Protein AF-0000000079622843 (afdb_homodimer)

Nearest PDB structures (foldseek):
  6vlp-assembly1_A  TM=6.497E-01  e=5.734E-08  Humulus lupulus
  4tx4-assembly1_B  TM=5.595E-01  e=4.555E-08  Vigna unguiculata
  4lzi-assembly1_A  TM=4.834E-01  e=3.223E-06  Solanum tuberosum
  8joh-assembly1_A  TM=5.031E-01  e=2.280E-03  Echinococcus multilocularis
  8joh-assembly5_C  TM=4.937E-01  e=2.280E-03  Echinococcus multilocularis

Solvent-accessible surface area (backbone atoms only — not comparable to full-atom values): 9867 Å² total; per-residue (Å²): 127,84,56,82,59,46,78,41,80,48,79,92,45,75,65,55,52,49,53,53,48,47,42,46,53,51,47,20,68,76,66,73,47,75,62,37,81,72,47,79,77,46,37,32,36,26,47,41,67,36,35,39,34,42,35,33,28,35,28,33,54,89,84,42,80,44,51,32,39,33,34,37,40,34,23,80,92,71,77,42,75,44,71,75,45,76,41,80,106,126,83,58,83,58,46,79,41,80,48,79,91,44,74,66,57,52,51,51,54,48,48,43,46,52,52,47,18,68,76,65,72,48,76,62,37,80,72,48,81,75,46,37,32,36,25,49,42,67,37,34,40,34,40,35,34,29,36,29,32,54,89,84,42,81,44,53,31,38,33,35,35,41,32,24,80,92,70,77,41,73,44,72,74,45,75,42,79,108

pLDDT: mean 93.42, std 12.42, range [25.86, 98.75]

InterPro domains:
  IPR000010 Cystatin domain [PF16845] (14-87)
  IPR000010 Cystatin domain [SM00043] (2-89)
  IPR000010 Cystatin domain [cd00042] (14-87)
  IPR018073 Proteinase inhibitor I25, cystatin, conserved site [PS00287] (45-58)
  IPR027214 Cystatin [PTHR11413] (2-89)
  IPR046350 Cystatin superfamily [SSF54403] (5-87)

Radius of gyration: 20.32 Å; Cα contacts (8 Å, |Δi|>4): 392; chains: 2; bounding box: 34×54×37 Å

Organism: NCBI:txid192012

Secondary structure (DSSP, 8-state):
---TTSEEE----HHHHHHHHHHHHHHHHHHT---EEEEEEEEEEEEEEEEEEEEEEEEEETTEEEEEEEEEEEEGGGTEEEEEEEEE-/---TTSEEE----HHHHHHHHHHHHHHHHHHT---EEEEEEEEEEEEEEEEEEEEEEEEEETTEEEEEEEEEEEEGGGTEEEEEEEEE-

Sequence (178 aa):
MAEVGGITSVDYTPEIESFAKFAVEEHNKKENAKLEYVKVIETKQQVVQGVMYYITLEANDGGDKKTYEAKVWVKPWENFKELQELKLVMAEVGGITSVDYTPEIESFAKFAVEEHNKKENAKLEYVKVIETKQQVVQGVMYYITLEANDGGDKKTYEAKVWVKPWENFKELQELKLV

Foldseek 3Di:
DQPAFDKDWDDDDPVVVVVVQVVVVVCCVVVVDDDDDDDDDTDIDHHDDWDWDWDWDWDDDPNDIFIKIWIKTDDPVVRDIDTPDIGGD/DQPAFDKDWDDDDPVVVVVVQVVVVVCCVVVVDDDDDDDDDTDIDHHDDWDWDWDWDWDDDPNDIFIKIWIKTDDPVVRDIDTPDIGGD

Stru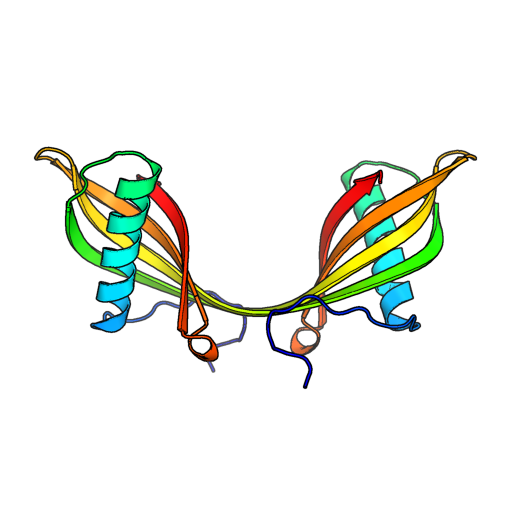cture (mmCIF, N/CA/C/O backbone):
data_AF-0000000079622843-model_v1
#
loop_
_entity.id
_entity.type
_entity.pdbx_description
1 polymer 'Cysteine proteinase inhibitor'
#
loop_
_atom_site.group_PDB
_atom_site.id
_atom_site.type_symbol
_atom_site.label_atom_id
_atom_site.label_alt_id
_atom_site.label_comp_id
_atom_site.label_asym_id
_atom_site.label_entity_id
_atom_site.label_seq_id
_atom_site.pdbx_PDB_ins_code
_atom_site.Cartn_x
_atom_site.Cartn_y
_atom_site.Cartn_z
_atom_site.occupancy
_atom_site.B_iso_or_equiv
_atom_site.auth_seq_id
_atom_site.auth_comp_id
_atom_site.auth_asym_id
_atom_site.auth_atom_id
_atom_site.pdbx_PDB_model_num
ATOM 1 N N . MET A 1 1 ? -16.375 -14.914 10.703 1 25.86 1 MET A N 1
ATOM 2 C CA . MET A 1 1 ? -16.484 -13.484 10.438 1 25.86 1 MET A CA 1
ATOM 3 C C . MET A 1 1 ? -15.18 -12.945 9.852 1 25.86 1 MET A C 1
ATOM 5 O O . MET A 1 1 ? -14.117 -13.086 10.461 1 25.86 1 MET A O 1
ATOM 9 N N . ALA A 1 2 ? -14.914 -12.922 8.547 1 39.09 2 ALA A N 1
ATOM 10 C CA . ALA A 1 2 ? -13.656 -12.609 7.863 1 39.09 2 ALA A CA 1
ATOM 11 C C . ALA A 1 2 ? -13.047 -11.32 8.398 1 39.09 2 ALA A C 1
ATOM 13 O O . ALA A 1 2 ? -13.703 -10.281 8.422 1 39.09 2 ALA A O 1
ATOM 14 N N . GLU A 1 3 ? -12.547 -11.297 9.5 1 44.16 3 GLU A N 1
ATOM 15 C CA . GLU A 1 3 ? -12.117 -10.023 10.07 1 44.16 3 GLU A CA 1
ATOM 16 C C . GLU A 1 3 ? -11.469 -9.133 9.016 1 44.16 3 GLU A C 1
ATOM 18 O O . GLU A 1 3 ? -10.617 -9.586 8.25 1 44.16 3 GLU A O 1
ATOM 23 N N . VAL A 1 4 ? -11.984 -8.086 8.664 1 54.22 4 VAL A N 1
ATOM 24 C CA . VAL A 1 4 ? -11.484 -6.984 7.848 1 54.22 4 VAL A CA 1
ATOM 25 C C . VAL A 1 4 ? -10.047 -6.66 8.242 1 54.22 4 VAL A C 1
ATOM 27 O O . VAL A 1 4 ? -9.727 -6.559 9.43 1 54.22 4 VAL A O 1
ATOM 30 N N . GLY A 1 5 ? -9.102 -7.008 7.523 1 64.94 5 GLY A N 1
ATOM 31 C CA . GLY A 1 5 ? -7.727 -6.602 7.738 1 64.94 5 GLY A CA 1
ATOM 32 C C . GLY A 1 5 ? -6.793 -7.77 8.008 1 64.94 5 GLY A C 1
ATOM 33 O O . GLY A 1 5 ? -5.57 -7.629 7.91 1 64.94 5 GLY A O 1
ATOM 34 N N . GLY A 1 6 ? -7.438 -8.883 8.477 1 82.5 6 GLY A N 1
ATOM 35 C CA . GLY A 1 6 ? -6.492 -9.953 8.742 1 82.5 6 GLY A CA 1
ATOM 36 C C . GLY A 1 6 ? -6.266 -10.859 7.539 1 82.5 6 GLY A C 1
ATOM 37 O O . GLY A 1 6 ? -7.059 -10.852 6.594 1 82.5 6 GLY A O 1
ATOM 38 N N . ILE A 1 7 ? -5.145 -11.438 7.488 1 90.81 7 ILE A N 1
ATOM 39 C CA . ILE A 1 7 ? -4.785 -12.375 6.426 1 90.81 7 ILE A CA 1
ATOM 40 C C . ILE A 1 7 ? -5.453 -13.727 6.68 1 90.81 7 ILE A C 1
ATOM 42 O O . ILE A 1 7 ? -5.395 -14.25 7.793 1 90.81 7 ILE A O 1
ATOM 46 N N . THR A 1 8 ? -6.16 -14.188 5.719 1 94.56 8 THR A N 1
ATOM 47 C CA . THR A 1 8 ? -6.844 -15.469 5.836 1 94.56 8 THR A CA 1
ATOM 48 C C . THR A 1 8 ? -6.52 -16.359 4.645 1 94.56 8 THR A C 1
ATOM 50 O O . THR A 1 8 ? -6.348 -15.875 3.523 1 94.56 8 THR A O 1
ATOM 53 N N . SER A 1 9 ? -6.449 -17.641 4.887 1 96.12 9 SER A N 1
ATOM 54 C CA . SER A 1 9 ? -6.254 -18.609 3.809 1 96.12 9 SER A CA 1
ATOM 55 C C . SER A 1 9 ? -7.516 -18.766 2.969 1 96.12 9 SER A C 1
ATOM 57 O O . SER A 1 9 ? -8.625 -18.75 3.5 1 96.12 9 SER A O 1
ATOM 59 N N . VAL A 1 10 ? -7.262 -18.859 1.707 1 95.69 10 VAL A N 1
ATOM 60 C CA . VAL A 1 10 ? -8.406 -19.078 0.831 1 95.69 10 VAL A CA 1
ATOM 61 C C . VAL A 1 10 ? -8.125 -20.25 -0.105 1 95.69 10 VAL A C 1
ATOM 63 O O . VAL A 1 10 ? -6.988 -20.453 -0.532 1 95.69 10 VAL A O 1
ATOM 66 N N . ASP A 1 11 ? -9.172 -20.969 -0.429 1 95.56 11 ASP A N 1
ATOM 67 C CA . ASP A 1 11 ? -9.055 -22.156 -1.283 1 95.56 11 ASP A CA 1
ATOM 68 C C . ASP A 1 11 ? -8.852 -21.75 -2.744 1 95.56 11 ASP A C 1
ATOM 70 O O . ASP A 1 11 ? -9.227 -20.641 -3.148 1 95.56 11 ASP A O 1
ATOM 74 N N . TYR A 1 12 ? -8.328 -22.719 -3.422 1 95.94 12 TYR A N 1
ATOM 75 C CA . TYR A 1 12 ? -8.109 -22.562 -4.855 1 95.94 12 TYR A CA 1
ATOM 76 C C . TYR A 1 12 ? -9.422 -22.297 -5.586 1 95.94 12 TYR A C 1
ATOM 78 O O . TYR A 1 12 ? -10.422 -22.969 -5.324 1 95.94 12 TYR A O 1
ATOM 86 N N . THR A 1 13 ? -9.445 -21.344 -6.469 1 96.38 13 THR A N 1
ATOM 87 C CA . THR A 1 13 ? -10.5 -21.094 -7.441 1 96.38 13 THR A CA 1
ATOM 88 C C . THR A 1 13 ? -9.906 -20.734 -8.797 1 96.38 13 THR A C 1
ATOM 90 O O . THR A 1 13 ? -8.742 -20.328 -8.891 1 96.38 13 THR A O 1
ATOM 93 N N . PRO A 1 14 ? -10.695 -20.891 -9.812 1 97.06 14 PRO A N 1
ATOM 94 C CA . PRO A 1 14 ? -10.203 -20.469 -11.133 1 97.06 14 PRO A CA 1
ATOM 95 C C . PRO A 1 14 ? -9.781 -19 -11.164 1 97.06 14 PRO A C 1
ATOM 97 O O . PRO A 1 14 ? -8.852 -18.641 -11.891 1 97.06 14 PRO A O 1
ATOM 100 N N . GLU A 1 15 ? -10.406 -18.203 -10.398 1 96.5 15 GLU A N 1
ATOM 101 C CA . GLU A 1 15 ? -10.062 -16.797 -10.328 1 96.5 15 GLU A CA 1
ATOM 102 C C . GLU A 1 15 ? -8.664 -16.594 -9.75 1 96.5 15 GLU A C 1
ATOM 104 O O . GLU A 1 15 ? -7.879 -15.805 -10.281 1 96.5 15 GLU A O 1
ATOM 109 N N . ILE A 1 16 ? -8.391 -17.281 -8.75 1 97.25 16 ILE A N 1
ATOM 110 C CA . ILE A 1 16 ? -7.078 -17.203 -8.125 1 97.25 16 ILE A CA 1
ATOM 111 C C . ILE A 1 16 ? -6.008 -17.672 -9.109 1 97.25 16 ILE A C 1
ATOM 113 O O . ILE A 1 16 ? -4.93 -17.062 -9.195 1 97.25 16 ILE A O 1
ATOM 117 N 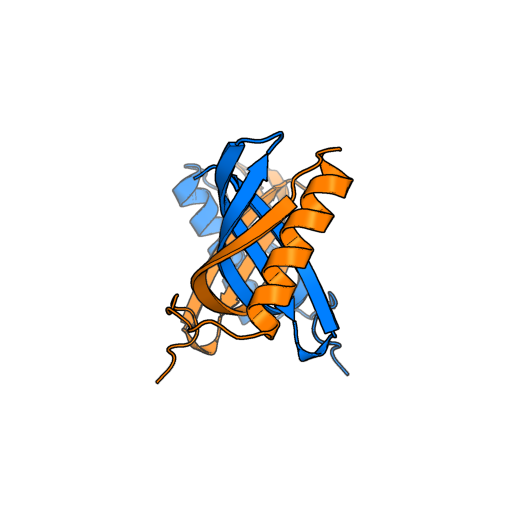N . GLU A 1 17 ? -6.355 -18.75 -9.805 1 98.25 17 GLU A N 1
ATOM 118 C CA . GLU A 1 17 ? -5.418 -19.219 -10.82 1 98.25 17 GLU A CA 1
ATOM 119 C C . GLU A 1 17 ? -5.156 -18.125 -11.867 1 98.25 17 GLU A C 1
ATOM 121 O O . GLU A 1 17 ? -4.027 -17.969 -12.328 1 98.25 17 GLU A O 1
ATOM 126 N N . SER A 1 18 ? -6.188 -17.438 -12.203 1 98.06 18 SER A N 1
ATOM 127 C CA . SER A 1 18 ? -6.016 -16.359 -13.164 1 98.06 18 SER A CA 1
ATOM 128 C C . SER A 1 18 ? -5.086 -15.281 -12.617 1 98.06 18 SER A C 1
ATOM 130 O O . SER A 1 18 ? -4.309 -14.688 -13.367 1 98.06 18 SER A O 1
ATOM 132 N N . PHE A 1 19 ? -5.168 -14.953 -11.289 1 98.44 19 PHE A N 1
ATOM 133 C CA . PHE A 1 19 ? -4.266 -13.984 -10.672 1 98.44 19 PHE A CA 1
ATOM 134 C C . PHE A 1 19 ? -2.824 -14.484 -10.734 1 98.44 19 PHE A C 1
ATOM 136 O O . PHE A 1 19 ? -1.905 -13.695 -10.984 1 98.44 19 PHE A O 1
ATOM 143 N N . ALA A 1 20 ? -2.645 -15.758 -10.531 1 98.56 20 ALA A N 1
ATOM 144 C CA . ALA A 1 20 ? -1.311 -16.344 -10.57 1 98.56 20 ALA A CA 1
ATOM 145 C C . ALA A 1 20 ? -0.698 -16.234 -11.961 1 98.56 20 ALA A C 1
ATOM 147 O O . ALA A 1 20 ? 0.456 -15.82 -12.102 1 98.56 20 ALA A O 1
ATOM 148 N N . LYS A 1 21 ? -1.502 -16.562 -12.938 1 98.56 21 LYS A N 1
ATOM 149 C CA . LYS A 1 21 ? -1.037 -16.453 -14.312 1 98.56 21 LYS A CA 1
ATOM 150 C C . LYS A 1 21 ? -0.714 -15.016 -14.68 1 98.56 21 LYS A C 1
ATOM 152 O O . LYS A 1 21 ? 0.306 -14.742 -15.312 1 98.56 21 LYS A O 1
ATOM 157 N N . PHE A 1 22 ? -1.545 -14.172 -14.281 1 98.75 22 PHE A N 1
ATOM 158 C CA . PHE A 1 22 ? -1.316 -12.742 -14.484 1 98.75 22 PHE A CA 1
ATOM 159 C C . PHE A 1 22 ? 0.008 -12.32 -13.867 1 98.75 22 PHE A C 1
ATOM 161 O O . PHE A 1 22 ? 0.762 -11.547 -14.469 1 98.75 22 PHE A O 1
ATOM 168 N N . ALA A 1 23 ? 0.288 -12.688 -12.648 1 98.69 23 ALA A N 1
ATOM 169 C CA . ALA A 1 23 ? 1.508 -12.328 -11.938 1 98.69 23 ALA A CA 1
ATOM 170 C C . ALA A 1 23 ? 2.75 -12.758 -12.711 1 98.69 23 ALA A C 1
ATOM 172 O O . ALA A 1 23 ? 3.705 -11.992 -12.844 1 98.69 23 ALA A O 1
ATOM 173 N N . VAL A 1 24 ? 2.68 -13.969 -13.227 1 98.56 24 VAL A N 1
ATOM 174 C CA . VAL A 1 24 ? 3.811 -14.5 -13.969 1 98.56 24 VAL A CA 1
ATOM 175 C C . VAL A 1 24 ? 4 -13.711 -15.266 1 98.56 24 VAL A C 1
ATOM 177 O O . VAL A 1 24 ? 5.121 -13.312 -15.594 1 98.56 24 VAL A O 1
ATOM 180 N N . GLU A 1 25 ? 2.895 -13.445 -15.953 1 98.25 25 GLU A N 1
ATOM 181 C CA . GLU A 1 25 ? 2.947 -12.695 -17.203 1 98.25 25 GLU A CA 1
ATOM 182 C C . GLU A 1 25 ? 3.508 -11.289 -16.969 1 98.25 25 GLU A C 1
ATOM 184 O O . GLU A 1 25 ? 4.375 -10.836 -17.719 1 98.25 25 GLU A O 1
ATOM 189 N N . GLU A 1 26 ? 3.037 -10.625 -15.977 1 98 26 GLU A N 1
ATOM 190 C CA . GLU A 1 26 ? 3.482 -9.266 -15.672 1 98 26 GLU A CA 1
ATOM 191 C C . GLU A 1 26 ? 4.953 -9.25 -15.266 1 98 26 GLU A C 1
ATOM 193 O O . GLU A 1 26 ? 5.695 -8.336 -15.648 1 98 26 GLU A O 1
ATOM 198 N N . HIS A 1 27 ? 5.312 -10.211 -14.516 1 98.12 27 HIS A N 1
ATOM 199 C CA . HIS A 1 27 ? 6.715 -10.328 -14.133 1 98.12 27 HIS A CA 1
ATOM 200 C C . HIS A 1 27 ? 7.609 -10.5 -15.352 1 98.12 27 HIS A C 1
ATOM 202 O O . HIS A 1 27 ? 8.656 -9.852 -15.461 1 98.12 27 HIS A O 1
ATOM 208 N N . ASN A 1 28 ? 7.156 -11.328 -16.219 1 97.88 28 ASN A N 1
ATOM 209 C CA . ASN A 1 28 ? 7.918 -11.57 -17.438 1 97.88 28 ASN A CA 1
ATOM 210 C C . ASN A 1 28 ? 8.055 -10.297 -18.281 1 97.88 28 ASN A C 1
ATOM 212 O O . ASN A 1 28 ? 9.125 -10.008 -18.797 1 97.88 28 ASN A O 1
ATOM 216 N N . LYS A 1 29 ? 7.008 -9.625 -18.406 1 97.25 29 LYS A N 1
ATOM 217 C CA . LYS A 1 29 ? 7.023 -8.375 -19.156 1 97.25 29 LYS A CA 1
ATOM 218 C C . LYS A 1 29 ? 7.977 -7.359 -18.531 1 97.25 29 LYS A C 1
ATOM 220 O O . LYS A 1 29 ? 8.734 -6.695 -19.234 1 97.25 29 LYS A O 1
ATOM 225 N N . LYS A 1 30 ? 8 -7.203 -17.281 1 96 30 LYS A N 1
ATOM 226 C CA . LYS A 1 30 ? 8.766 -6.18 -16.562 1 96 30 LYS A CA 1
ATOM 227 C C . LYS A 1 30 ? 10.242 -6.555 -16.484 1 96 30 LYS A C 1
ATOM 229 O O . LYS A 1 30 ? 11.117 -5.691 -16.578 1 96 30 LYS A O 1
ATOM 234 N N . GLU A 1 31 ? 10.461 -7.883 -16.25 1 94.56 31 GLU A N 1
ATOM 235 C CA . GLU A 1 31 ? 11.828 -8.328 -16 1 94.56 31 GLU A CA 1
ATOM 236 C C . GLU A 1 31 ? 12.422 -8.992 -17.234 1 94.56 31 GLU A C 1
ATOM 238 O O . GLU A 1 31 ? 13.555 -9.477 -17.203 1 94.56 31 GLU A O 1
ATOM 243 N N . ASN A 1 32 ? 11.719 -9.023 -18.297 1 94.5 32 ASN A N 1
ATOM 244 C CA . ASN A 1 32 ? 12.141 -9.75 -19.484 1 94.5 32 ASN A CA 1
ATOM 245 C C . ASN A 1 32 ? 12.523 -11.195 -19.156 1 94.5 32 ASN A C 1
ATOM 247 O O . ASN A 1 32 ? 13.594 -11.664 -19.547 1 94.5 32 ASN A O 1
ATOM 251 N N . ALA A 1 33 ? 11.695 -11.727 -18.375 1 94.88 33 ALA A N 1
ATOM 252 C CA . ALA A 1 33 ? 11.875 -13.117 -17.969 1 94.88 33 ALA A CA 1
ATOM 253 C C . ALA A 1 33 ? 10.977 -14.047 -18.781 1 94.88 33 ALA A C 1
ATOM 255 O O . ALA A 1 33 ? 10.18 -13.586 -19.609 1 94.88 33 ALA A O 1
ATOM 256 N N . LYS A 1 34 ? 11.18 -15.328 -18.672 1 96.12 34 LYS A N 1
ATOM 257 C CA . LYS A 1 34 ? 10.383 -16.312 -19.406 1 96.12 34 LYS A CA 1
ATOM 258 C C . LYS A 1 34 ? 9.875 -17.406 -18.484 1 96.12 34 LYS A C 1
ATOM 260 O O . LYS A 1 34 ? 9.977 -18.594 -18.797 1 96.12 34 LYS A O 1
ATOM 265 N N . LEU A 1 35 ? 9.375 -17 -17.375 1 97.69 35 LEU A N 1
ATOM 266 C CA . LEU A 1 35 ? 8.758 -17.953 -16.453 1 97.69 35 LEU A CA 1
ATOM 267 C C . LEU A 1 35 ? 7.492 -18.547 -17.062 1 97.69 35 LEU A C 1
ATOM 269 O O . LEU A 1 35 ? 6.773 -17.859 -17.797 1 97.69 35 LEU A O 1
ATOM 273 N N . GLU A 1 36 ? 7.281 -19.797 -16.734 1 98.12 36 GLU A N 1
ATOM 274 C CA . GLU A 1 36 ? 6.043 -20.453 -17.125 1 98.12 36 GLU A CA 1
ATOM 275 C C . GLU A 1 36 ? 5.242 -20.906 -15.914 1 98.12 36 GLU A C 1
ATOM 277 O O . GLU A 1 36 ? 5.75 -21.656 -15.078 1 98.12 36 GLU A O 1
ATOM 282 N N . TYR A 1 37 ? 4.008 -20.516 -15.875 1 98.5 37 TYR A N 1
ATOM 283 C CA . TYR A 1 37 ? 3.133 -20.906 -14.773 1 98.5 37 TYR A CA 1
ATOM 284 C C . TYR A 1 37 ? 2.938 -22.422 -14.75 1 98.5 37 TYR A C 1
ATOM 286 O O . TYR A 1 37 ? 2.785 -23.047 -15.797 1 98.5 37 TYR A O 1
ATOM 294 N N . VAL A 1 38 ? 2.938 -23 -13.508 1 98.44 38 VAL A N 1
ATOM 295 C CA . VAL A 1 38 ? 2.68 -24.422 -13.359 1 98.44 38 VAL A CA 1
ATOM 296 C C . VAL A 1 38 ? 1.428 -24.641 -12.516 1 98.44 38 VAL A C 1
ATOM 298 O O . VAL A 1 38 ? 0.408 -25.125 -13.023 1 98.44 38 VAL A O 1
ATOM 301 N N . LYS A 1 39 ? 1.457 -24.234 -11.172 1 98.12 39 LYS A N 1
ATOM 302 C CA . LYS A 1 39 ? 0.308 -24.438 -10.297 1 98.12 39 LYS A CA 1
ATOM 303 C C . LYS A 1 39 ? 0.339 -23.469 -9.117 1 98.12 39 LYS A C 1
ATOM 305 O O . LYS A 1 39 ? 1.393 -22.922 -8.781 1 98.12 39 LYS A O 1
ATOM 310 N N . VAL A 1 40 ? -0.861 -23.375 -8.516 1 98.56 40 VAL A N 1
ATOM 311 C CA . VAL A 1 40 ? -0.972 -22.656 -7.246 1 98.56 40 VAL A CA 1
ATOM 312 C C . VAL A 1 40 ? -0.782 -23.641 -6.086 1 98.56 40 VAL A C 1
ATOM 314 O O . VAL A 1 40 ? -1.368 -24.719 -6.074 1 98.56 40 VAL A O 1
ATOM 317 N N . ILE A 1 41 ? 0.033 -23.266 -5.133 1 98.44 41 ILE A N 1
ATOM 318 C CA . ILE A 1 41 ? 0.295 -24.109 -3.969 1 98.44 41 ILE A CA 1
ATOM 319 C C . ILE A 1 41 ? -0.58 -23.656 -2.801 1 98.44 41 ILE A C 1
ATOM 321 O O . ILE A 1 41 ? -1.221 -24.484 -2.145 1 98.44 41 ILE A O 1
ATOM 325 N N . GLU A 1 42 ? -0.59 -22.375 -2.543 1 97.94 42 GLU A N 1
ATOM 326 C CA . GLU A 1 42 ? -1.372 -21.797 -1.455 1 97.94 42 GLU A CA 1
ATOM 327 C C . GLU A 1 42 ? -1.707 -20.344 -1.733 1 97.94 42 GLU A C 1
ATOM 329 O O . GLU A 1 42 ? -1.008 -19.672 -2.498 1 97.94 42 GLU A O 1
ATOM 334 N N . THR A 1 43 ? -2.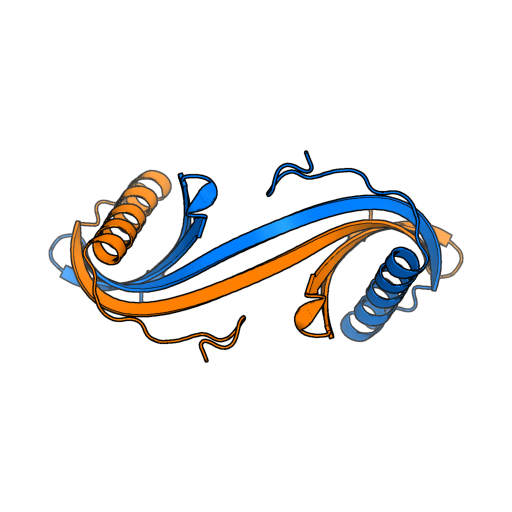861 -20.016 -1.141 1 98.31 43 THR A N 1
ATOM 335 C CA . THR A 1 43 ? -3.258 -18.625 -1.316 1 98.31 43 THR A CA 1
ATOM 336 C C . THR A 1 43 ? -3.82 -18.062 -0.018 1 98.31 43 THR A C 1
ATOM 338 O O . THR A 1 43 ? -4.59 -18.719 0.676 1 98.31 43 THR A O 1
ATOM 341 N N . LYS A 1 44 ? -3.432 -16.812 0.259 1 97.69 44 LYS A N 1
ATOM 342 C CA . LYS A 1 44 ? -4.02 -16.016 1.325 1 97.69 44 LYS A CA 1
ATOM 343 C C . LYS A 1 44 ? -4.551 -14.688 0.784 1 97.69 44 LYS A C 1
ATOM 345 O O . LYS A 1 44 ? -4.121 -14.227 -0.274 1 97.69 44 LYS A O 1
ATOM 350 N N . GLN A 1 45 ? -5.492 -14.203 1.52 1 96.69 45 GLN A N 1
ATOM 351 C CA . GLN A 1 45 ? -6.051 -12.922 1.107 1 96.69 45 GLN A CA 1
ATOM 352 C C . GLN A 1 45 ? -6.148 -11.961 2.289 1 96.69 45 GLN A C 1
ATOM 354 O O . GLN A 1 45 ? -6.289 -12.391 3.436 1 96.69 45 GLN A O 1
ATOM 359 N N . GLN A 1 46 ? -6.117 -10.672 1.958 1 94.62 46 GLN A N 1
ATOM 360 C CA . GLN A 1 46 ? -6.277 -9.594 2.926 1 94.62 46 GLN A CA 1
ATOM 361 C C . GLN A 1 46 ? -7.133 -8.469 2.357 1 94.62 46 GLN A C 1
ATOM 363 O O . GLN A 1 46 ? -6.773 -7.852 1.353 1 94.62 46 GLN A O 1
ATOM 368 N N . VAL A 1 47 ? -8.242 -8.359 3.043 1 92.56 47 VAL A N 1
ATOM 369 C CA . VAL A 1 47 ? -9.078 -7.234 2.643 1 92.56 47 VAL A CA 1
ATOM 370 C C . VAL A 1 47 ? -8.453 -5.926 3.125 1 92.56 47 VAL A C 1
ATOM 372 O O . VAL A 1 47 ? -8.219 -5.746 4.324 1 92.56 47 VAL A O 1
ATOM 375 N N . VAL A 1 48 ? -8.148 -5.129 2.121 1 91.25 48 VAL A N 1
ATOM 376 C CA . VAL A 1 48 ? -7.531 -3.842 2.436 1 91.25 48 VAL A CA 1
ATOM 377 C C . VAL A 1 48 ? -8.539 -2.719 2.201 1 91.25 48 VAL A C 1
ATOM 379 O O . VAL A 1 48 ? -9.016 -2.527 1.081 1 91.25 48 VAL A O 1
ATOM 382 N N . GLN A 1 49 ? -8.875 -2.045 3.322 1 91.5 49 GLN A N 1
ATOM 383 C CA . GLN A 1 49 ? -9.805 -0.924 3.264 1 91.5 49 GLN A CA 1
ATOM 384 C C . GLN A 1 49 ? -9.367 0.204 4.195 1 91.5 49 GLN A C 1
ATOM 386 O O . GLN A 1 49 ? -8.93 -0.047 5.32 1 91.5 49 GLN A O 1
ATOM 391 N N . GLY A 1 50 ? -9.406 1.469 3.643 1 93.56 50 GLY A N 1
ATOM 392 C CA . GLY A 1 50 ? -9.078 2.65 4.418 1 93.56 50 GLY A CA 1
ATOM 393 C C . GLY A 1 50 ? -9.016 3.916 3.586 1 93.56 50 GLY A C 1
ATOM 394 O O . GLY A 1 50 ? -9.539 3.955 2.469 1 93.56 50 GLY A O 1
ATOM 395 N N . VAL A 1 51 ? -8.5 4.879 4.258 1 94.81 51 VAL A N 1
ATOM 396 C CA . VAL A 1 51 ? -8.359 6.156 3.566 1 94.81 51 VAL A CA 1
ATOM 397 C C . VAL A 1 51 ? -6.926 6.664 3.715 1 94.81 51 VAL A C 1
ATOM 399 O O . VAL A 1 51 ? -6.383 6.688 4.82 1 94.81 51 VAL A O 1
ATOM 402 N N . MET A 1 52 ? -6.355 6.977 2.586 1 96.62 52 MET A N 1
ATOM 403 C CA . MET A 1 52 ? -5.062 7.656 2.588 1 96.62 52 MET A CA 1
ATOM 404 C C . MET A 1 52 ? -5.242 9.172 2.572 1 96.62 52 MET A C 1
ATOM 406 O O . MET A 1 52 ? -5.883 9.711 1.673 1 96.62 52 MET A O 1
ATOM 410 N N . TYR A 1 53 ? -4.648 9.758 3.566 1 97.81 53 TYR A N 1
ATOM 411 C CA . TYR A 1 53 ? -4.656 11.211 3.6 1 97.81 53 TYR A CA 1
ATOM 412 C C . TYR A 1 53 ? -3.287 11.773 3.242 1 97.81 53 TYR A C 1
ATOM 414 O O . TYR A 1 53 ? -2.279 11.398 3.85 1 97.81 53 TYR A O 1
ATOM 422 N N . TYR A 1 54 ? -3.307 12.617 2.301 1 98.44 54 TYR A N 1
ATOM 423 C CA . TYR A 1 54 ? -2.143 13.414 1.93 1 98.44 54 TYR A CA 1
ATOM 424 C C . TYR A 1 54 ? -2.244 14.828 2.492 1 98.44 54 TYR A C 1
ATOM 426 O O . TYR A 1 54 ? -3.051 15.633 2.02 1 98.44 54 TYR A O 1
ATOM 434 N N . ILE A 1 55 ? -1.425 15.109 3.43 1 98.62 55 ILE A N 1
ATOM 435 C CA . ILE A 1 55 ? -1.57 16.359 4.16 1 98.62 55 ILE A CA 1
ATOM 436 C C . ILE A 1 55 ? -0.317 17.219 3.973 1 98.62 55 ILE A C 1
ATOM 438 O O . ILE A 1 55 ? 0.785 16.797 4.336 1 98.62 55 ILE A O 1
ATOM 442 N N . THR A 1 56 ? -0.478 18.297 3.34 1 98.75 56 THR A N 1
ATOM 443 C CA . THR A 1 56 ? 0.559 19.328 3.357 1 98.75 56 THR A CA 1
ATOM 444 C C . THR A 1 56 ? 0.428 20.203 4.598 1 98.75 56 THR A C 1
ATOM 446 O O . THR A 1 56 ? -0.617 20.812 4.82 1 98.75 56 THR A O 1
ATOM 449 N N . LEU A 1 57 ? 1.508 20.203 5.352 1 98.69 57 LEU A N 1
ATOM 450 C CA . LEU A 1 57 ? 1.435 20.938 6.609 1 98.69 57 LEU A CA 1
ATOM 451 C C . LEU A 1 57 ? 2.701 21.766 6.836 1 98.69 57 LEU A C 1
ATOM 453 O O . LEU A 1 57 ? 3.738 21.484 6.23 1 98.69 57 LEU A O 1
ATOM 457 N N . GLU A 1 58 ? 2.572 22.75 7.645 1 98.56 58 GLU A N 1
ATOM 458 C CA . GLU A 1 58 ? 3.699 23.531 8.141 1 98.56 58 GLU A CA 1
ATOM 459 C C . GLU A 1 58 ? 4.121 23.078 9.531 1 98.56 58 GLU A C 1
ATOM 461 O O . GLU A 1 58 ? 3.273 22.828 10.391 1 98.56 58 GLU A O 1
ATOM 466 N N . ALA A 1 59 ? 5.402 22.969 9.664 1 98.44 59 ALA A N 1
ATOM 467 C CA . ALA A 1 59 ? 5.949 22.641 10.977 1 98.44 59 ALA A CA 1
ATOM 468 C C . ALA A 1 59 ? 7.184 23.484 11.289 1 98.44 59 ALA A C 1
ATOM 470 O O . ALA A 1 59 ? 7.914 23.875 10.383 1 98.44 59 ALA A O 1
ATOM 471 N N . ASN A 1 60 ? 7.332 23.75 12.586 1 98.12 60 ASN A N 1
ATOM 472 C CA . ASN A 1 60 ? 8.531 24.438 13.055 1 98.12 60 ASN A CA 1
ATOM 473 C C . ASN A 1 60 ? 9.672 23.469 13.312 1 98.12 60 ASN A C 1
ATOM 475 O O . ASN A 1 60 ? 9.508 22.484 14.023 1 98.12 60 ASN A O 1
ATOM 479 N N . ASP A 1 61 ? 10.742 23.625 12.625 1 95.81 61 ASP A N 1
ATOM 480 C CA . ASP A 1 61 ? 11.961 22.844 12.805 1 95.81 61 ASP A CA 1
ATOM 481 C C . ASP A 1 61 ? 13.086 23.703 13.383 1 95.81 61 ASP A C 1
ATOM 483 O O . ASP A 1 61 ? 13.891 24.266 12.641 1 95.81 61 ASP A O 1
ATOM 487 N N . GLY A 1 62 ? 13.18 23.734 14.688 1 93.5 62 GLY A N 1
ATOM 488 C CA . GLY A 1 62 ? 14.242 24.5 15.344 1 93.5 62 GLY A CA 1
ATOM 489 C C . GLY A 1 62 ? 14.156 25.984 15.094 1 93.5 62 GLY A C 1
ATOM 490 O O . GLY A 1 62 ? 15.172 26.656 14.891 1 93.5 62 GLY A O 1
ATOM 491 N N . GLY A 1 63 ? 13.07 26.516 14.859 1 93.25 63 GLY A N 1
ATOM 492 C CA . GLY A 1 63 ? 12.898 27.938 14.672 1 93.25 63 GLY A CA 1
ATOM 493 C C . GLY A 1 63 ? 12.516 28.312 13.25 1 93.25 63 GLY A C 1
ATOM 494 O O . GLY A 1 63 ? 12.125 29.453 12.984 1 93.25 63 GLY A O 1
ATOM 495 N N . ASP A 1 64 ? 12.711 27.375 12.344 1 96.06 64 ASP A N 1
ATOM 496 C CA . ASP A 1 64 ? 12.352 27.609 10.945 1 96.06 64 ASP A CA 1
ATOM 497 C C . ASP A 1 64 ? 11.07 26.875 10.57 1 96.06 64 ASP A C 1
ATOM 499 O O . ASP A 1 64 ? 10.922 25.688 10.859 1 96.06 64 ASP A O 1
ATOM 503 N N . LYS A 1 65 ? 10.188 27.703 9.992 1 97 65 LYS A N 1
ATOM 504 C CA . LYS A 1 65 ? 8.977 27.062 9.477 1 97 65 LYS A CA 1
ATOM 505 C C . LYS A 1 65 ? 9.234 26.422 8.117 1 97 65 LYS A C 1
ATOM 507 O O . LYS A 1 65 ? 9.727 27.078 7.195 1 97 65 LYS A O 1
ATOM 512 N N . LYS A 1 66 ? 8.875 25.125 8.094 1 97.81 66 LYS A N 1
ATOM 513 C CA . LYS A 1 66 ? 9.031 24.391 6.836 1 97.81 66 LYS A CA 1
ATOM 514 C C . LYS A 1 66 ? 7.742 23.672 6.457 1 97.81 66 LYS A C 1
ATOM 516 O O . LYS A 1 66 ? 6.883 23.422 7.312 1 97.81 66 LYS A O 1
ATOM 521 N N . THR A 1 67 ? 7.594 23.406 5.164 1 98.62 67 THR A N 1
ATOM 522 C CA . THR A 1 67 ? 6.422 22.719 4.648 1 98.62 67 THR A CA 1
ATOM 523 C C . THR A 1 67 ? 6.73 21.234 4.426 1 98.62 67 THR A C 1
ATOM 525 O O . THR A 1 67 ? 7.762 20.891 3.848 1 98.62 67 THR A O 1
ATOM 528 N N . TYR A 1 68 ? 5.859 20.422 4.941 1 98.5 68 TYR A N 1
ATOM 529 C CA . TYR A 1 68 ? 6.004 18.969 4.836 1 98.5 68 TYR A CA 1
ATOM 530 C C . TYR A 1 68 ? 4.773 18.344 4.191 1 98.5 68 TYR A C 1
ATOM 532 O O . TYR A 1 68 ? 3.686 18.922 4.223 1 98.5 68 TYR A O 1
ATOM 540 N N . GLU A 1 69 ? 4.965 17.188 3.611 1 98.69 69 GLU A N 1
ATOM 541 C CA . GLU A 1 69 ? 3.869 16.328 3.184 1 98.69 69 GLU A CA 1
ATOM 542 C C . GLU A 1 69 ? 3.838 15.039 3.994 1 98.69 69 GLU A C 1
ATOM 544 O O . GLU A 1 69 ? 4.84 14.32 4.07 1 98.69 69 GLU A O 1
ATOM 549 N N . ALA A 1 70 ? 2.695 14.867 4.547 1 98.69 70 ALA A N 1
ATOM 550 C CA . ALA A 1 70 ? 2.479 13.641 5.312 1 98.69 70 ALA A CA 1
ATOM 551 C C . ALA A 1 70 ? 1.503 12.711 4.594 1 98.69 70 ALA A C 1
ATOM 553 O O . ALA A 1 70 ? 0.514 13.172 4.016 1 98.69 70 ALA A O 1
ATOM 554 N N . LYS A 1 71 ? 1.756 11.43 4.621 1 98.31 71 LYS A N 1
ATOM 555 C CA . LYS A 1 71 ? 0.816 10.383 4.23 1 98.31 71 LYS A CA 1
ATOM 556 C C . LYS A 1 71 ? 0.358 9.57 5.441 1 98.31 71 LYS A C 1
ATOM 558 O O . LYS A 1 71 ? 1.16 8.883 6.078 1 98.31 71 LYS A O 1
ATOM 563 N N . VAL A 1 72 ? -0.875 9.664 5.672 1 98.44 72 VAL A N 1
ATOM 564 C CA . VAL A 1 72 ? -1.427 9 6.848 1 98.44 72 VAL A CA 1
ATOM 565 C C . VAL A 1 72 ? -2.49 7.992 6.422 1 98.44 72 VAL A C 1
ATOM 567 O O . VAL A 1 72 ? -3.443 8.344 5.723 1 98.44 72 VAL A O 1
ATOM 570 N N . TRP A 1 73 ? -2.309 6.785 6.859 1 97.06 73 TRP A N 1
ATOM 571 C CA . TRP A 1 73 ? -3.254 5.699 6.621 1 97.06 73 TRP A CA 1
ATOM 572 C C . TRP A 1 73 ? -4.258 5.59 7.762 1 97.06 73 TRP A C 1
ATOM 574 O O . TRP A 1 73 ? -3.869 5.461 8.93 1 97.06 73 TRP A O 1
ATOM 584 N N . VAL A 1 74 ? -5.578 5.684 7.344 1 96.62 74 VAL A N 1
ATOM 585 C CA . VAL A 1 74 ? -6.609 5.648 8.375 1 96.62 74 VAL A CA 1
ATOM 586 C C . VAL A 1 74 ? -7.652 4.586 8.031 1 96.62 74 VAL A C 1
ATOM 588 O O . VAL A 1 74 ? -8.086 4.484 6.879 1 96.62 74 VAL A O 1
ATOM 591 N N . LYS A 1 75 ? -8 3.803 9.008 1 94.19 75 LYS A N 1
ATOM 592 C CA . LYS A 1 75 ? -9.141 2.895 8.961 1 94.19 75 LYS A CA 1
ATOM 593 C C . LYS A 1 75 ? -10.18 3.262 10.023 1 94.19 75 LYS A C 1
ATOM 595 O O . LYS A 1 75 ? -10.125 2.764 11.148 1 94.19 75 LYS A O 1
ATOM 600 N N . PR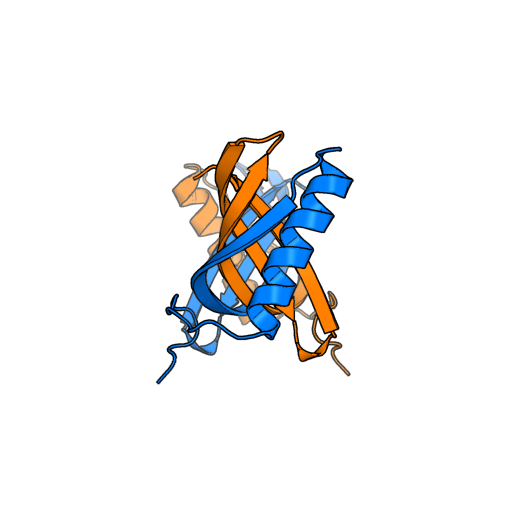O A 1 76 ? -11.055 4.004 9.609 1 90.12 76 PRO A N 1
ATOM 601 C CA . PRO A 1 76 ? -11.984 4.539 10.609 1 90.12 76 PRO A CA 1
ATOM 602 C C . PRO A 1 76 ? -12.727 3.441 11.375 1 90.12 76 PRO A C 1
ATOM 604 O O . PRO A 1 76 ? -12.977 3.578 12.57 1 90.12 76 PRO A O 1
ATOM 607 N N . TRP A 1 77 ? -13 2.324 10.797 1 88.44 77 TRP A N 1
ATOM 608 C CA . TRP A 1 77 ? -13.797 1.252 11.383 1 88.44 77 TRP A CA 1
ATOM 609 C C . TRP A 1 77 ? -12.961 0.391 12.32 1 88.44 77 TRP A C 1
ATOM 611 O O . TRP A 1 77 ? -13.5 -0.369 13.125 1 88.44 77 TRP A O 1
ATOM 621 N N . GLU A 1 78 ? -11.688 0.507 12.258 1 88.44 78 GLU A N 1
ATOM 622 C CA . GLU A 1 78 ? -10.789 -0.232 13.141 1 88.44 78 GLU A CA 1
ATOM 623 C C . GLU A 1 78 ? -10.094 0.702 14.125 1 88.44 78 GLU A C 1
ATOM 625 O O . GLU A 1 78 ? -9.227 0.271 14.891 1 88.44 78 GLU A O 1
ATOM 630 N N . ASN A 1 79 ? -10.492 2.031 14.125 1 90.44 79 ASN A N 1
ATOM 631 C CA . ASN A 1 79 ? -9.797 3.027 14.93 1 90.44 79 ASN A CA 1
ATOM 632 C C . ASN A 1 79 ? -8.281 2.908 14.773 1 90.44 79 ASN A C 1
ATOM 634 O O . ASN A 1 79 ? -7.547 2.908 15.766 1 90.44 79 ASN A O 1
ATOM 638 N N . PHE A 1 80 ? -7.891 2.762 13.594 1 94.19 80 PHE A N 1
ATOM 639 C CA . PHE A 1 80 ? -6.488 2.57 13.25 1 94.19 80 PHE A CA 1
ATOM 640 C C . PHE A 1 80 ? -5.953 3.754 12.453 1 94.19 80 PHE A C 1
ATOM 642 O O . PHE A 1 80 ? -6.637 4.266 11.562 1 94.19 80 PHE A O 1
ATOM 649 N N . LYS A 1 81 ? -4.699 4.199 12.719 1 96.31 81 LYS A N 1
ATOM 650 C CA . LYS A 1 81 ? -3.961 5.168 11.914 1 96.31 81 LYS A CA 1
ATOM 651 C C . LYS A 1 81 ? -2.465 4.867 11.922 1 96.31 81 LYS A C 1
ATOM 653 O O . LYS A 1 81 ? -1.931 4.379 12.922 1 96.31 81 LYS A O 1
ATOM 658 N N . GLU A 1 82 ? -1.882 5.164 10.805 1 97.44 82 GLU A N 1
ATOM 659 C CA . GLU A 1 82 ? -0.45 4.922 10.664 1 97.44 82 GLU A CA 1
ATOM 660 C C . GLU A 1 82 ? 0.2 5.969 9.766 1 97.44 82 GLU A C 1
ATOM 662 O O . GLU A 1 82 ? -0.326 6.293 8.695 1 97.44 82 GLU A O 1
ATOM 667 N N . LEU A 1 83 ? 1.331 6.461 10.227 1 98.44 83 LEU A N 1
ATOM 668 C CA . LEU A 1 83 ? 2.115 7.348 9.367 1 98.44 83 LEU A CA 1
ATOM 669 C C . LEU A 1 83 ? 2.914 6.547 8.344 1 98.44 83 LEU A C 1
ATOM 671 O O . LEU A 1 83 ? 3.752 5.723 8.711 1 98.44 83 LEU A O 1
ATOM 675 N N . GLN A 1 84 ? 2.631 6.742 7.18 1 97.19 84 GLN A N 1
ATOM 676 C CA . GLN A 1 84 ? 3.381 6.051 6.137 1 97.19 84 GLN A CA 1
ATOM 677 C C . GLN A 1 84 ? 4.629 6.832 5.742 1 97.19 84 GLN A C 1
ATOM 679 O O . GLN A 1 84 ? 5.688 6.246 5.5 1 97.19 84 GLN A O 1
ATOM 684 N N . GLU A 1 85 ? 4.457 8.109 5.664 1 97.06 85 GLU A N 1
ATOM 685 C CA . GLU A 1 85 ? 5.562 8.953 5.223 1 97.06 85 GLU A CA 1
ATOM 686 C C . GLU A 1 85 ? 5.391 10.391 5.699 1 97.06 85 GLU A C 1
ATOM 688 O O . GLU A 1 85 ? 4.266 10.883 5.797 1 97.06 85 GLU A O 1
ATOM 693 N N . LEU A 1 86 ? 6.441 11.07 6.062 1 98 86 LEU A N 1
ATOM 694 C CA . LEU A 1 86 ? 6.527 12.516 6.238 1 98 86 LEU A CA 1
ATOM 695 C C . LEU A 1 86 ? 7.793 13.07 5.586 1 98 86 LEU A C 1
ATOM 697 O O . LEU A 1 86 ? 8.906 12.703 5.969 1 98 86 LEU A O 1
ATOM 701 N N . LYS A 1 87 ? 7.594 13.859 4.629 1 97 87 LYS A N 1
ATOM 702 C CA . LYS A 1 87 ? 8.758 14.328 3.881 1 97 87 LYS A CA 1
ATOM 703 C C . LYS A 1 87 ? 8.711 15.844 3.693 1 97 87 LYS A C 1
ATOM 705 O O . LYS A 1 87 ? 7.633 16.438 3.631 1 97 87 LYS A O 1
ATOM 710 N N . LEU A 1 88 ? 9.852 16.391 3.559 1 95.94 88 LEU A N 1
ATOM 711 C CA . LEU A 1 88 ? 9.969 17.797 3.244 1 95.94 88 LEU A CA 1
ATOM 712 C C . LEU A 1 88 ? 9.578 18.078 1.795 1 95.94 88 LEU A C 1
ATOM 714 O O . LEU A 1 88 ? 9.969 17.328 0.895 1 95.94 88 LEU A O 1
ATOM 718 N N . VAL A 1 89 ? 8.68 19.094 1.693 1 92.12 89 VAL A N 1
ATOM 719 C CA . VAL A 1 89 ? 8.281 19.469 0.344 1 92.12 89 VAL A CA 1
ATOM 720 C C . VAL A 1 89 ? 9.383 20.312 -0.3 1 92.12 89 VAL A C 1
ATOM 722 O O . VAL A 1 89 ? 9.938 21.219 0.335 1 92.12 89 VAL A O 1
ATOM 725 N N . MET B 1 1 ? -19.891 12.453 -7.309 1 26.12 1 MET B N 1
ATOM 726 C CA . MET B 1 1 ? -19.75 11.023 -7.078 1 26.12 1 MET B CA 1
ATOM 727 C C . MET B 1 1 ? -18.312 10.664 -6.715 1 26.12 1 MET B C 1
ATOM 729 O O . MET B 1 1 ? -17.391 10.938 -7.484 1 26.12 1 MET B O 1
ATOM 733 N N . ALA B 1 2 ? -17.844 10.695 -5.48 1 38.91 2 ALA B N 1
ATOM 734 C CA . ALA B 1 2 ? -16.469 10.555 -5 1 38.91 2 ALA B CA 1
ATOM 735 C C . ALA B 1 2 ? -15.789 9.352 -5.648 1 38.91 2 ALA B C 1
ATOM 737 O O . ALA B 1 2 ? -16.297 8.227 -5.578 1 38.91 2 ALA B O 1
ATOM 738 N N . GLU B 1 3 ? -15.477 9.383 -6.828 1 44.03 3 GLU B N 1
ATOM 739 C CA . GLU B 1 3 ? -14.984 8.172 -7.492 1 44.03 3 GLU B CA 1
ATOM 740 C C . GLU B 1 3 ? -14.062 7.379 -6.578 1 44.03 3 GLU B C 1
ATOM 742 O O . GLU B 1 3 ? -13.172 7.949 -5.941 1 44.03 3 GLU B O 1
ATOM 747 N N . VAL B 1 4 ? -14.344 6.297 -6.137 1 53.47 4 VAL B N 1
ATOM 748 C CA . VAL B 1 4 ? -13.594 5.277 -5.422 1 53.47 4 VAL B CA 1
ATOM 749 C C . VAL B 1 4 ? -12.211 5.109 -6.059 1 53.47 4 VAL B C 1
ATOM 751 O O . VAL B 1 4 ? -12.094 5.023 -7.285 1 53.47 4 VAL B O 1
ATOM 754 N N . GLY B 1 5 ? -11.219 5.59 -5.535 1 64.75 5 GLY B N 1
ATOM 755 C CA . GLY B 1 5 ? -9.852 5.344 -5.973 1 64.75 5 GLY B CA 1
ATOM 756 C C . GLY B 1 5 ? -9.125 6.609 -6.391 1 64.75 5 GLY B C 1
ATOM 757 O O . GLY B 1 5 ? -7.898 6.613 -6.516 1 64.75 5 GLY B O 1
ATOM 758 N N . GLY B 1 6 ? -9.953 7.629 -6.727 1 82.44 6 GLY B N 1
ATOM 759 C CA . GLY B 1 6 ? -9.203 8.805 -7.141 1 82.44 6 GLY B CA 1
ATOM 760 C C . GLY B 1 6 ? -8.883 9.742 -5.996 1 82.44 6 GLY B C 1
ATOM 761 O O . GLY B 1 6 ? -9.477 9.648 -4.922 1 82.44 6 GLY B O 1
ATOM 762 N N . ILE B 1 7 ? -7.852 10.477 -6.141 1 90.75 7 ILE B N 1
ATOM 763 C CA . ILE B 1 7 ? -7.434 11.469 -5.152 1 90.75 7 ILE B CA 1
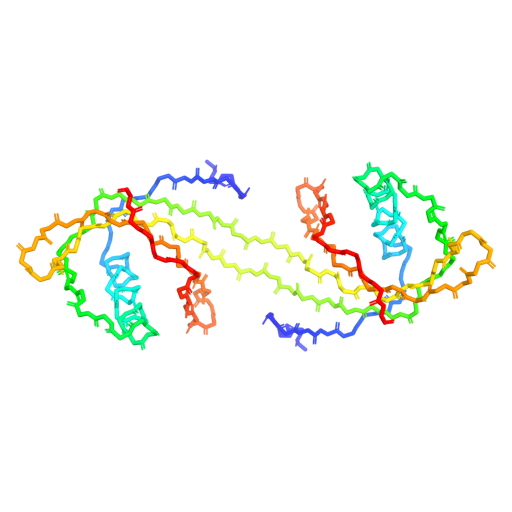ATOM 764 C C . ILE B 1 7 ? -8.312 12.711 -5.266 1 90.75 7 ILE B C 1
ATOM 766 O O . ILE B 1 7 ? -8.531 13.227 -6.363 1 90.75 7 ILE B O 1
ATOM 770 N N . THR B 1 8 ? -8.891 13.109 -4.188 1 94.5 8 THR B N 1
ATOM 771 C CA . THR B 1 8 ? -9.75 14.289 -4.164 1 94.5 8 THR B CA 1
ATOM 772 C C . THR B 1 8 ? -9.336 15.234 -3.043 1 94.5 8 THR B C 1
ATOM 774 O O . THR B 1 8 ? -8.898 14.797 -1.979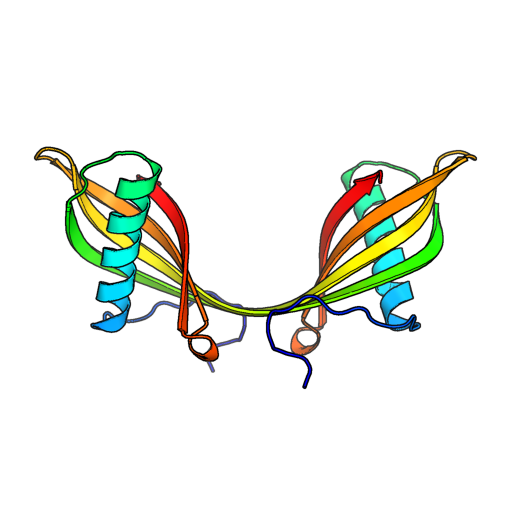 1 94.5 8 THR B O 1
ATOM 777 N N . SER B 1 9 ? -9.477 16.516 -3.277 1 96.12 9 SER B N 1
ATOM 778 C CA . SER B 1 9 ? -9.211 17.516 -2.246 1 96.12 9 SER B CA 1
ATOM 779 C C . SER B 1 9 ? -10.305 17.516 -1.188 1 96.12 9 SER B C 1
ATOM 781 O O . SER B 1 9 ? -11.484 17.344 -1.506 1 96.12 9 SER B O 1
ATOM 783 N N . VAL B 1 10 ? -9.836 17.656 0.009 1 95.62 10 VAL B N 1
ATOM 784 C CA . VAL B 1 10 ? -10.82 17.734 1.083 1 95.62 10 VAL B CA 1
ATOM 785 C C . VAL B 1 10 ? -10.531 18.953 1.961 1 95.62 10 VAL B C 1
ATOM 787 O O . VAL B 1 10 ? -9.367 19.297 2.18 1 95.62 10 VAL B O 1
ATOM 790 N N . ASP B 1 11 ? -11.594 19.547 2.479 1 95.75 11 ASP B N 1
ATOM 791 C CA . ASP B 1 11 ? -11.469 20.734 3.307 1 95.75 11 ASP B CA 1
ATOM 792 C C . ASP B 1 11 ? -10.953 20.391 4.703 1 95.75 11 ASP B C 1
ATOM 794 O O . ASP B 1 11 ? -11.109 19.25 5.16 1 95.75 11 ASP B O 1
ATOM 798 N N . TYR B 1 12 ? -10.438 21.422 5.281 1 96.06 12 TYR B N 1
ATOM 799 C CA . TYR B 1 12 ? -9.945 21.312 6.648 1 96.06 12 TYR B CA 1
ATOM 800 C C . TYR B 1 12 ? -11.055 20.906 7.602 1 96.06 12 TYR B C 1
ATOM 802 O O . TYR B 1 12 ? -12.172 21.422 7.523 1 96.06 12 TYR B O 1
ATOM 810 N N . THR B 1 13 ? -10.789 19.969 8.469 1 96.44 13 THR B N 1
ATOM 811 C CA . THR B 1 13 ? -11.602 19.594 9.617 1 96.44 13 THR B CA 1
ATOM 812 C C . THR B 1 13 ? -10.727 19.328 10.836 1 96.44 13 THR B C 1
ATOM 814 O O . THR B 1 13 ? -9.523 19.094 10.703 1 96.44 13 THR B O 1
ATOM 817 N N . PRO B 1 14 ? -11.328 19.406 11.992 1 97.12 14 PRO B N 1
ATOM 818 C CA . PRO B 1 14 ? -10.555 19.078 13.188 1 97.12 14 PRO B CA 1
ATOM 819 C C . PRO B 1 14 ? -9.945 17.672 13.133 1 97.12 14 PRO B C 1
ATOM 821 O O . PRO B 1 14 ? -8.859 17.438 13.672 1 97.12 14 PRO B O 1
ATOM 824 N N . GLU B 1 15 ? -10.594 16.781 12.477 1 96.56 15 GLU B N 1
ATOM 825 C CA . GLU B 1 15 ? -10.094 15.43 12.336 1 96.56 15 GLU B CA 1
ATOM 826 C C . GLU B 1 15 ? -8.805 15.398 11.516 1 96.56 15 GLU B C 1
ATOM 828 O O . GLU B 1 15 ? -7.84 14.727 11.883 1 96.56 15 GLU B O 1
ATOM 833 N N . ILE B 1 16 ? -8.805 16.094 10.484 1 97.31 16 ILE B N 1
ATOM 834 C CA . ILE B 1 16 ? -7.629 16.188 9.625 1 97.31 16 ILE B CA 1
ATOM 835 C C . ILE B 1 16 ? -6.465 16.797 10.406 1 97.31 16 ILE B C 1
ATOM 837 O O . ILE B 1 16 ? -5.324 16.344 10.281 1 97.31 16 ILE B O 1
ATOM 841 N N . GLU B 1 17 ? -6.828 17.828 11.156 1 98.25 17 GLU B N 1
ATOM 842 C CA . GLU B 1 17 ? -5.785 18.422 11.992 1 98.25 17 GLU B CA 1
ATOM 843 C C . GLU B 1 17 ? -5.199 17.406 12.961 1 98.25 17 GLU B C 1
ATOM 845 O O . GLU B 1 17 ? -3.992 17.391 13.203 1 98.25 17 GLU B O 1
ATOM 850 N N . SER B 1 18 ? -6.055 16.594 13.477 1 98.06 18 SER B N 1
ATOM 851 C CA . SER B 1 18 ? -5.574 15.555 14.383 1 98.06 18 SER B CA 1
ATOM 852 C C . SER B 1 18 ? -4.629 14.594 13.664 1 98.06 18 SER B C 1
ATOM 854 O O . SER B 1 18 ? -3.656 14.117 14.258 1 98.06 18 SER B O 1
ATOM 856 N N . PHE B 1 19 ? -4.914 14.242 12.367 1 98.44 19 PHE B N 1
ATOM 857 C CA . PHE B 1 19 ? -4.02 13.391 11.586 1 98.44 19 PHE B CA 1
ATOM 858 C C . PHE B 1 19 ? -2.67 14.07 11.391 1 98.44 19 PHE B C 1
ATOM 860 O O . PHE B 1 19 ? -1.626 13.414 11.469 1 98.44 19 PHE B O 1
ATOM 867 N N . ALA B 1 20 ? -2.695 15.359 11.164 1 98.56 20 ALA B N 1
ATOM 868 C CA . ALA B 1 20 ? -1.466 16.125 10.969 1 98.56 20 ALA B CA 1
ATOM 869 C C . ALA B 1 20 ? -0.599 16.109 12.219 1 98.56 20 ALA B C 1
ATOM 871 O O . ALA B 1 20 ? 0.606 15.852 12.148 1 98.56 20 ALA B O 1
ATOM 872 N N . LYS B 1 21 ? -1.243 16.344 13.328 1 98.56 21 LYS B N 1
ATOM 873 C CA . LYS B 1 21 ? -0.524 16.328 14.602 1 98.56 21 LYS B CA 1
ATOM 874 C C . LYS B 1 21 ? 0.045 14.938 14.891 1 98.56 21 LYS B C 1
ATOM 876 O O . LYS B 1 21 ? 1.191 14.812 15.32 1 98.56 21 LYS B O 1
ATOM 881 N N . PHE B 1 22 ? -0.727 13.984 14.641 1 98.69 22 PHE B N 1
ATOM 882 C CA . PHE B 1 22 ? -0.279 12.602 14.789 1 98.69 22 PHE B CA 1
ATOM 883 C C . PHE B 1 22 ? 0.952 12.344 13.93 1 98.69 22 PHE B C 1
ATOM 885 O O . PHE B 1 22 ? 1.9 11.695 14.375 1 98.69 22 PHE B O 1
ATOM 892 N N . ALA B 1 23 ? 0.952 12.727 12.688 1 98.69 23 ALA B N 1
ATOM 893 C CA . ALA B 1 23 ? 2.055 12.508 11.75 1 98.69 23 ALA B CA 1
ATOM 894 C C . ALA B 1 23 ? 3.35 13.117 12.289 1 98.69 23 ALA B C 1
ATOM 896 O O . ALA B 1 23 ? 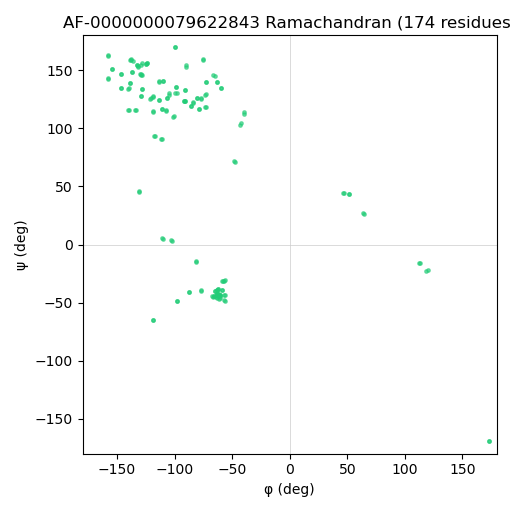4.406 12.484 12.234 1 98.69 23 ALA B O 1
ATOM 897 N N . VAL B 1 24 ? 3.217 14.32 12.812 1 98.56 24 VAL B N 1
ATOM 898 C CA . VAL B 1 24 ? 4.387 15.016 13.336 1 98.56 24 VAL B CA 1
ATOM 899 C C . VAL B 1 24 ? 4.914 14.273 14.562 1 98.56 24 VAL B C 1
ATOM 901 O O . VA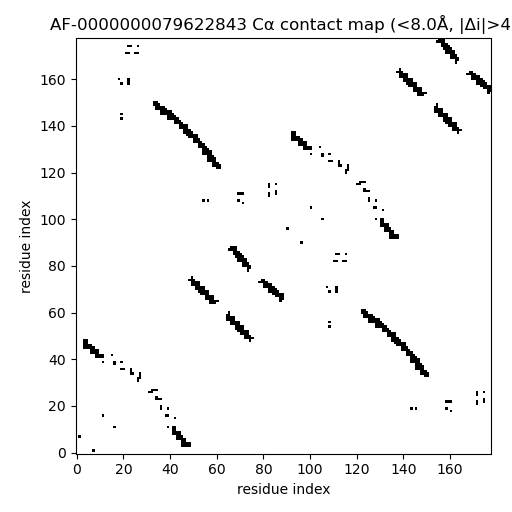L B 1 24 ? 6.117 14.031 14.688 1 98.56 24 VAL B O 1
ATOM 904 N N . GLU B 1 25 ? 4.012 13.883 15.453 1 98.25 25 GLU B N 1
ATOM 905 C CA . GLU B 1 25 ? 4.395 13.156 16.656 1 98.25 25 GLU B CA 1
ATOM 906 C C . GLU B 1 25 ? 5.082 11.844 16.328 1 98.25 25 GLU B C 1
ATOM 908 O O . GLU B 1 25 ? 6.125 11.516 16.891 1 98.25 25 GLU B O 1
ATOM 913 N N . GLU B 1 26 ? 4.527 11.094 15.414 1 98 26 GLU B N 1
ATOM 914 C CA . GLU B 1 26 ? 5.082 9.805 15.016 1 98 26 GLU B CA 1
ATOM 915 C C . GLU B 1 26 ? 6.441 9.969 14.344 1 98 26 GLU B C 1
ATOM 917 O O . GLU B 1 26 ? 7.355 9.18 14.578 1 98 26 GLU B O 1
ATOM 922 N N . HIS B 1 27 ? 6.516 10.961 13.555 1 98.12 27 HIS B N 1
ATOM 923 C CA . HIS B 1 27 ? 7.793 11.258 12.914 1 98.12 27 HIS B CA 1
ATOM 924 C C . HIS B 1 27 ? 8.875 11.562 13.953 1 98.12 27 HIS B C 1
ATOM 926 O O . HIS B 1 27 ? 9.992 11.062 13.852 1 98.12 27 HIS B O 1
ATOM 932 N N . ASN B 1 28 ? 8.477 12.344 14.898 1 97.81 28 ASN B N 1
ATOM 933 C CA . ASN B 1 28 ? 9.422 12.695 15.953 1 97.81 28 ASN B CA 1
ATOM 934 C C . ASN B 1 28 ? 9.875 11.461 16.734 1 97.81 28 ASN B C 1
ATOM 936 O O . ASN B 1 28 ? 11.062 11.328 17.047 1 97.81 28 ASN B O 1
ATOM 940 N N . LYS B 1 29 ? 8.984 10.648 17.031 1 97.19 29 LYS B N 1
ATOM 941 C CA . LYS B 1 29 ? 9.305 9.422 17.766 1 97.19 29 LYS B CA 1
ATOM 942 C C . LYS B 1 29 ? 10.25 8.539 16.953 1 97.19 29 LYS B C 1
ATOM 944 O O . LYS B 1 29 ? 11.211 7.988 17.5 1 97.19 29 LYS B O 1
ATOM 949 N N . LYS B 1 30 ? 10.062 8.367 15.719 1 95.88 30 LYS B N 1
ATOM 950 C CA . LYS B 1 30 ? 10.805 7.449 14.875 1 95.88 30 LYS B CA 1
ATOM 951 C C . LYS B 1 30 ? 12.18 8.016 14.516 1 95.88 30 LYS B C 1
ATOM 953 O O . LYS B 1 30 ? 13.164 7.277 14.43 1 95.88 30 LYS B O 1
ATOM 958 N N . GLU B 1 31 ? 12.164 9.367 14.266 1 94.5 31 GLU B N 1
ATOM 959 C CA . GLU B 1 31 ? 13.391 9.984 13.773 1 94.5 31 GLU B CA 1
ATOM 960 C C . GLU B 1 31 ? 14.109 10.742 14.883 1 94.5 31 GLU B C 1
ATOM 962 O O . GLU B 1 31 ? 15.141 11.383 14.648 1 94.5 31 GLU B O 1
ATOM 967 N N . ASN B 1 32 ? 13.625 10.688 16.047 1 94.25 32 ASN B N 1
ATOM 968 C CA . ASN B 1 32 ? 14.164 11.477 17.156 1 94.25 32 ASN B CA 1
ATOM 969 C C . ASN B 1 32 ? 14.273 12.953 16.781 1 94.25 32 ASN B C 1
ATOM 971 O O . ASN B 1 32 ? 15.328 13.57 16.969 1 94.25 32 ASN B O 1
ATOM 975 N N . ALA B 1 33 ? 13.258 13.375 16.172 1 94.94 33 ALA B N 1
ATOM 976 C CA . ALA B 1 33 ? 13.164 14.773 15.758 1 94.94 33 ALA B CA 1
ATOM 977 C C . ALA B 1 33 ? 12.32 15.578 16.734 1 94.94 33 ALA B C 1
ATOM 979 O O . ALA B 1 33 ? 11.758 15.031 17.688 1 94.94 33 ALA B O 1
ATOM 980 N N . LYS B 1 34 ? 12.32 16.875 16.609 1 96.06 34 LYS B N 1
ATOM 981 C CA . LYS B 1 34 ? 11.555 17.734 17.484 1 96.06 34 LYS B CA 1
ATOM 982 C C . LYS B 1 34 ? 10.734 18.75 16.688 1 96.06 34 LYS B C 1
ATOM 984 O O . LYS B 1 34 ? 10.742 19.938 16.984 1 96.06 34 LYS B O 1
ATOM 989 N N . LEU B 1 35 ? 10.109 18.266 15.672 1 97.56 35 LEU B N 1
ATOM 990 C CA . LEU B 1 35 ? 9.211 19.109 14.898 1 97.56 35 LEU B CA 1
ATOM 991 C C . LEU B 1 35 ? 8.016 19.547 15.734 1 97.56 35 LEU B C 1
ATOM 993 O O . LEU B 1 35 ? 7.539 18.797 16.578 1 97.56 35 LEU B O 1
ATOM 997 N N . GLU B 1 36 ? 7.582 20.75 15.469 1 98.12 36 GLU B N 1
ATOM 998 C CA . GLU B 1 36 ? 6.359 21.234 16.094 1 98.12 36 GLU B CA 1
ATOM 999 C C . GLU B 1 36 ? 5.297 21.562 15.047 1 98.12 36 GLU B C 1
ATOM 1001 O O . GLU B 1 36 ? 5.543 22.359 14.141 1 98.12 36 GLU B O 1
ATOM 1006 N N . TYR B 1 37 ? 4.148 21.016 15.234 1 98.5 37 TYR B N 1
ATOM 1007 C CA . TYR B 1 37 ? 3.041 21.281 14.32 1 98.5 37 TYR B CA 1
ATOM 1008 C C . TYR B 1 37 ? 2.646 22.75 14.344 1 98.5 37 TYR B C 1
ATOM 1010 O O . TYR B 1 37 ? 2.609 23.375 15.406 1 98.5 37 TYR B O 1
ATOM 1018 N N . VAL B 1 38 ? 2.346 23.297 13.133 1 98.44 38 VAL B N 1
ATOM 1019 C CA . VAL B 1 38 ? 1.885 24.688 13.055 1 98.44 38 VAL B CA 1
ATOM 1020 C C . VAL B 1 38 ? 0.48 24.719 12.453 1 98.44 38 VAL B C 1
ATOM 1022 O O . VAL B 1 38 ? -0.484 25.062 13.141 1 98.44 38 VAL B O 1
ATOM 1025 N N . LYS B 1 39 ? 0.309 24.297 11.125 1 98.12 39 LYS B N 1
ATOM 1026 C CA . LYS B 1 39 ? -0.998 24.344 10.477 1 98.12 39 LYS B CA 1
ATOM 1027 C C . LYS B 1 39 ? -1.057 23.375 9.297 1 98.12 39 LYS B C 1
ATOM 1029 O O . LYS B 1 39 ? -0.019 22.969 8.773 1 98.12 39 LYS B O 1
ATOM 1034 N N . VAL B 1 40 ? -2.33 23.109 8.922 1 98.56 40 VAL B N 1
ATOM 1035 C CA . VAL B 1 40 ? -2.574 22.375 7.691 1 98.56 40 VAL B CA 1
ATOM 1036 C C . VAL B 1 40 ? -2.727 23.344 6.523 1 98.56 40 VAL B C 1
ATOM 1038 O O . VAL B 1 40 ? -3.436 24.359 6.633 1 98.56 40 VAL B O 1
ATOM 1041 N N . ILE B 1 41 ? -2.062 23.078 5.426 1 98.44 41 ILE B N 1
ATOM 1042 C CA . ILE B 1 41 ? -2.129 23.922 4.242 1 98.44 41 ILE B CA 1
ATOM 1043 C C . ILE B 1 41 ? -3.131 23.344 3.246 1 98.44 41 ILE B C 1
ATOM 1045 O O . ILE B 1 41 ? -3.982 24.078 2.723 1 98.44 41 ILE B O 1
ATOM 1049 N N . GLU B 1 42 ? -3.018 22.078 2.986 1 98 42 GLU B N 1
ATOM 1050 C CA . GLU B 1 42 ? -3.896 21.391 2.051 1 98 42 GLU B CA 1
ATOM 1051 C C . GLU B 1 42 ? -3.986 19.906 2.377 1 98 42 GLU B C 1
ATOM 1053 O O . GLU B 1 42 ? -3.082 19.344 2.998 1 98 42 GLU B O 1
ATOM 1058 N N . THR B 1 43 ? -5.172 19.422 1.999 1 98.31 43 THR B N 1
ATOM 1059 C CA . THR B 1 43 ? -5.348 18 2.23 1 98.31 43 THR B CA 1
ATOM 1060 C C . THR B 1 43 ? -6.059 17.344 1.052 1 98.31 43 THR B C 1
ATOM 1062 O O . THR B 1 43 ? -7.023 17.891 0.516 1 98.31 43 THR B O 1
ATOM 1065 N N . LYS B 1 44 ? -5.578 16.156 0.701 1 97.69 44 LYS B N 1
ATOM 1066 C CA . LYS B 1 44 ? -6.242 15.266 -0.246 1 97.69 44 LYS B CA 1
ATOM 1067 C C . LYS B 1 44 ? -6.488 13.891 0.37 1 97.69 44 LYS B C 1
ATOM 1069 O O . LYS B 1 44 ? -5.812 13.508 1.328 1 97.69 44 LYS B O 1
ATOM 1074 N N . GLN B 1 45 ? -7.469 13.266 -0.184 1 96.69 45 GLN B N 1
ATOM 1075 C CA . GLN B 1 45 ? -7.766 11.922 0.313 1 96.69 45 GLN B CA 1
ATOM 1076 C C . GLN B 1 45 ? -7.953 10.938 -0.838 1 96.69 45 GLN B C 1
ATOM 1078 O O . GLN B 1 45 ? -8.359 11.328 -1.936 1 96.69 45 GLN B O 1
ATOM 1083 N N . GLN B 1 46 ? -7.703 9.68 -0.521 1 94.62 46 GLN B N 1
ATOM 1084 C CA . GLN B 1 46 ? -7.895 8.57 -1.45 1 94.62 46 GLN B CA 1
ATOM 1085 C C . GLN B 1 46 ? -8.477 7.352 -0.741 1 94.62 46 GLN B C 1
ATOM 1087 O O . GLN B 1 46 ? -7.863 6.809 0.179 1 94.62 46 GLN B O 1
ATOM 1092 N N . VAL B 1 47 ? -9.672 7.094 -1.215 1 92.62 47 VAL B N 1
ATOM 1093 C CA . VAL B 1 47 ? -10.258 5.871 -0.678 1 92.62 47 VAL B CA 1
ATOM 1094 C C . VAL B 1 47 ? -9.562 4.652 -1.279 1 92.62 47 VAL B C 1
ATOM 1096 O O . VAL B 1 47 ? -9.539 4.484 -2.5 1 92.62 47 VAL B O 1
ATOM 1099 N N . VAL B 1 48 ? -8.977 3.924 -0.362 1 91.19 48 VAL B N 1
ATOM 1100 C CA . VAL B 1 48 ? -8.258 2.727 -0.795 1 91.19 48 VAL B CA 1
ATOM 1101 C C . VAL B 1 48 ? -9.047 1.481 -0.389 1 91.19 48 VAL B C 1
ATOM 1103 O O . VAL B 1 48 ? -9.273 1.243 0.8 1 91.19 48 VAL B O 1
ATOM 1106 N N . GLN B 1 49 ? -9.5 0.771 -1.438 1 91.44 49 GLN B N 1
ATOM 1107 C CA . GLN B 1 49 ? -10.242 -0.465 -1.222 1 91.44 49 GLN B CA 1
ATOM 1108 C C . GLN B 1 49 ? -9.844 -1.534 -2.232 1 91.44 49 GLN B C 1
ATOM 1110 O O . GLN B 1 49 ? -9.664 -1.241 -3.418 1 91.44 49 GLN B O 1
ATOM 1115 N N . GLY B 1 50 ? -9.617 -2.789 -1.706 1 93.5 50 GLY B N 1
ATOM 1116 C CA . GLY B 1 50 ? -9.281 -3.926 -2.549 1 93.5 50 GLY B CA 1
ATOM 1117 C C . GLY B 1 50 ? -8.914 -5.168 -1.757 1 93.5 50 GLY B C 1
ATOM 1118 O O . GLY B 1 50 ? -9.211 -5.262 -0.565 1 93.5 50 GLY B O 1
ATOM 1119 N N . VAL B 1 51 ? -8.406 -6.059 -2.529 1 94.88 51 VAL B N 1
ATOM 1120 C CA . VAL B 1 51 ? -7.973 -7.301 -1.895 1 94.88 51 VAL B CA 1
ATOM 1121 C C . VAL B 1 51 ? -6.539 -7.625 -2.312 1 94.88 51 VAL B C 1
ATOM 1123 O O . VAL B 1 51 ? -6.211 -7.59 -3.5 1 94.88 51 VAL B O 1
ATOM 1126 N N . MET B 1 52 ? -5.734 -7.848 -1.306 1 96.62 52 MET B N 1
ATOM 1127 C CA . MET B 1 52 ? -4.387 -8.352 -1.557 1 96.62 52 MET B CA 1
ATOM 1128 C C . MET B 1 52 ? -4.363 -9.875 -1.532 1 96.62 52 MET B C 1
ATOM 1130 O O . MET B 1 52 ? -4.754 -10.492 -0.539 1 96.62 52 MET B O 1
ATOM 1134 N N . TYR B 1 53 ? -3.893 -10.375 -2.627 1 97.81 53 TYR B N 1
ATOM 1135 C CA . TYR B 1 53 ? -3.717 -11.828 -2.68 1 97.81 53 TYR B CA 1
ATOM 1136 C C . TYR B 1 53 ? -2.242 -12.203 -2.594 1 97.81 53 TYR B C 1
ATOM 1138 O O . TYR B 1 53 ? -1.424 -11.703 -3.373 1 97.81 53 TYR B O 1
ATOM 1146 N N . TYR B 1 54 ? -1.979 -13.031 -1.674 1 98.44 54 TYR B N 1
ATOM 1147 C CA . TYR B 1 54 ? -0.672 -13.664 -1.536 1 98.44 54 TYR B CA 1
ATOM 1148 C C . TYR B 1 54 ? -0.692 -15.086 -2.092 1 98.44 54 TYR B C 1
ATOM 1150 O O . TYR B 1 54 ? -1.285 -15.984 -1.491 1 98.44 54 TYR B O 1
ATOM 1158 N N . ILE B 1 55 ? -0.024 -15.258 -3.174 1 98.62 55 ILE B N 1
ATOM 1159 C CA . ILE B 1 55 ? -0.137 -16.531 -3.883 1 98.62 55 ILE B CA 1
ATOM 1160 C C . ILE B 1 55 ? 1.229 -17.203 -3.943 1 98.62 55 ILE B C 1
ATOM 1162 O O . ILE B 1 55 ? 2.182 -16.656 -4.496 1 98.62 55 ILE B O 1
ATOM 1166 N N . THR B 1 56 ? 1.331 -18.297 -3.303 1 98.75 56 THR B N 1
ATOM 1167 C CA . THR B 1 56 ? 2.475 -19.188 -3.523 1 98.75 56 THR B CA 1
ATOM 1168 C C . THR B 1 56 ? 2.236 -20.078 -4.73 1 98.75 56 THR B C 1
ATOM 1170 O O . THR B 1 56 ? 1.26 -20.828 -4.77 1 98.75 56 THR B O 1
ATOM 1173 N N . LEU B 1 57 ? 3.154 -19.969 -5.668 1 98.69 57 LEU B N 1
ATOM 1174 C CA . LEU B 1 57 ? 2.947 -20.719 -6.902 1 98.69 57 LEU B CA 1
ATOM 1175 C C . LEU B 1 57 ? 4.246 -21.359 -7.367 1 98.69 57 LEU B C 1
ATOM 1177 O O . LEU B 1 57 ? 5.332 -20.953 -6.957 1 98.69 57 LEU B O 1
ATOM 1181 N N . GLU B 1 58 ? 4.105 -22.359 -8.156 1 98.56 58 GLU B N 1
ATOM 1182 C CA . GLU B 1 58 ? 5.215 -23 -8.859 1 98.56 58 GLU B CA 1
ATOM 1183 C C . GLU B 1 58 ? 5.309 -22.5 -10.297 1 98.56 58 GLU B C 1
ATOM 1185 O O . GLU B 1 58 ? 4.289 -22.375 -10.984 1 98.56 58 GLU B O 1
ATOM 1190 N N . ALA B 1 59 ? 6.516 -22.219 -10.672 1 98.44 59 ALA B N 1
ATOM 1191 C CA . ALA B 1 59 ? 6.762 -21.828 -12.055 1 98.44 59 ALA B CA 1
ATOM 1192 C C . ALA B 1 59 ? 8.016 -22.516 -12.594 1 98.44 59 ALA B C 1
ATOM 1194 O O . ALA B 1 59 ? 8.953 -22.797 -11.844 1 98.44 59 ALA B O 1
ATOM 1195 N N . ASN B 1 60 ? 7.961 -22.766 -13.906 1 98.12 60 ASN B N 1
ATOM 1196 C CA . ASN B 1 60 ? 9.133 -23.297 -14.602 1 98.12 60 ASN B CA 1
ATOM 1197 C C . ASN B 1 60 ? 10.07 -22.188 -15.047 1 98.12 60 ASN B C 1
ATOM 1199 O O . ASN B 1 60 ? 9.641 -21.234 -15.695 1 98.12 60 ASN B O 1
ATOM 1203 N N . ASP B 1 61 ? 11.258 -22.203 -14.578 1 95.81 61 ASP B N 1
ATOM 1204 C CA . ASP B 1 61 ? 12.312 -21.266 -14.961 1 95.81 61 ASP B CA 1
ATOM 1205 C C . ASP B 1 61 ? 13.414 -21.969 -15.75 1 95.81 61 ASP B C 1
ATOM 1207 O O . ASP B 1 61 ? 14.406 -22.422 -15.172 1 95.81 61 ASP B O 1
ATOM 1211 N N . GLY B 1 62 ? 13.281 -22 -17.062 1 93.44 62 GLY B N 1
ATOM 1212 C CA . GLY B 1 62 ? 14.297 -22.609 -17.906 1 93.44 62 GLY B CA 1
ATOM 1213 C C . GLY B 1 62 ? 14.445 -24.094 -17.672 1 93.44 62 GLY B C 1
ATOM 1214 O O . GLY B 1 62 ? 15.555 -24.625 -17.656 1 93.44 62 GLY B O 1
ATOM 1215 N N . GLY B 1 63 ? 13.508 -24.781 -17.234 1 93.12 63 GLY B N 1
ATOM 1216 C CA . GLY B 1 63 ? 13.555 -26.219 -17.047 1 93.12 63 GLY B CA 1
ATOM 1217 C C . GLY B 1 63 ? 13.492 -26.625 -15.586 1 93.12 63 GLY B C 1
ATOM 1218 O O . GLY B 1 63 ? 13.305 -27.812 -15.273 1 93.12 63 GLY B O 1
ATOM 1219 N N . ASP B 1 64 ? 13.734 -25.656 -14.711 1 95.94 64 ASP B N 1
ATOM 1220 C CA . ASP B 1 64 ? 13.672 -25.938 -13.273 1 95.94 64 ASP B CA 1
ATOM 1221 C C . ASP B 1 64 ? 12.391 -25.359 -12.664 1 95.94 64 ASP B C 1
ATOM 1223 O O . ASP B 1 64 ? 12.039 -24.203 -12.914 1 95.94 64 ASP B O 1
ATOM 1227 N N . LYS B 1 65 ? 11.75 -26.297 -11.922 1 97 65 LYS B N 1
ATOM 1228 C CA . LYS B 1 65 ? 10.586 -25.828 -11.188 1 97 65 LYS B CA 1
ATOM 1229 C C . LYS B 1 65 ? 11 -25.125 -9.891 1 97 65 LYS B C 1
ATOM 1231 O O . LYS B 1 65 ? 11.75 -25.703 -9.086 1 97 65 LYS B O 1
ATOM 1236 N N . LYS B 1 66 ? 10.477 -23.875 -9.781 1 97.88 66 LYS B N 1
ATOM 1237 C CA . LYS B 1 66 ? 10.766 -23.109 -8.578 1 97.88 66 LYS B CA 1
ATOM 1238 C C . LYS B 1 66 ? 9.484 -22.562 -7.953 1 97.88 66 LYS B C 1
ATOM 1240 O O . LYS B 1 66 ? 8.461 -22.453 -8.625 1 97.88 66 LYS B O 1
ATOM 1245 N N . THR B 1 67 ? 9.531 -22.328 -6.648 1 98.62 67 THR B N 1
ATOM 1246 C CA . THR B 1 67 ? 8.398 -21.781 -5.914 1 98.62 67 THR B CA 1
ATOM 1247 C C . THR B 1 67 ? 8.539 -20.281 -5.73 1 98.62 67 THR B C 1
ATOM 1249 O O . THR B 1 67 ? 9.609 -19.797 -5.348 1 98.62 67 THR B O 1
ATOM 1252 N N . TYR B 1 68 ? 7.492 -19.578 -6.066 1 98.5 68 TYR B N 1
ATOM 1253 C CA . TYR B 1 68 ? 7.465 -18.125 -5.973 1 98.5 68 TYR B CA 1
ATOM 1254 C C . TYR B 1 68 ? 6.301 -17.672 -5.102 1 98.5 68 TYR B C 1
ATOM 1256 O O . TYR B 1 68 ? 5.312 -18.391 -4.938 1 98.5 68 TYR B O 1
ATOM 1264 N N . GLU B 1 69 ? 6.445 -16.484 -4.551 1 98.69 69 GLU B N 1
ATOM 1265 C CA . GLU B 1 69 ? 5.344 -15.773 -3.914 1 98.69 69 GLU B CA 1
ATOM 1266 C C . GLU B 1 69 ? 4.992 -14.508 -4.684 1 98.69 69 GLU B C 1
ATOM 1268 O O . GLU B 1 69 ? 5.859 -13.664 -4.934 1 98.69 69 GLU B O 1
ATOM 1273 N N . ALA B 1 70 ? 3.756 -14.484 -5.02 1 98.75 70 ALA B N 1
ATOM 1274 C CA . ALA B 1 70 ? 3.24 -13.305 -5.711 1 98.75 70 ALA B CA 1
ATOM 1275 C C . ALA B 1 70 ? 2.301 -12.508 -4.812 1 98.75 70 ALA B C 1
ATOM 1277 O O . ALA B 1 70 ? 1.502 -13.086 -4.07 1 98.75 70 ALA B O 1
ATOM 1278 N N . LYS B 1 71 ? 2.375 -11.211 -4.867 1 98.31 71 LYS B N 1
ATOM 1279 C CA . LYS B 1 71 ? 1.396 -10.289 -4.297 1 98.31 71 LYS B CA 1
ATOM 1280 C C . LYS B 1 71 ? 0.62 -9.562 -5.391 1 98.31 71 LYS B C 1
ATOM 1282 O O . LYS B 1 71 ? 1.195 -8.781 -6.152 1 98.31 71 LYS B O 1
ATOM 1287 N N . VAL B 1 72 ? -0.613 -9.812 -5.387 1 98.44 72 VAL B N 1
ATOM 1288 C CA . VAL B 1 72 ? -1.454 -9.242 -6.434 1 98.44 72 VAL B CA 1
ATOM 1289 C C . VAL B 1 72 ? -2.545 -8.383 -5.805 1 98.44 72 VAL B C 1
ATOM 1291 O O . VAL B 1 72 ? -3.293 -8.844 -4.941 1 98.44 72 VAL B O 1
ATOM 1294 N N . TRP B 1 73 ? -2.605 -7.16 -6.25 1 97 73 TRP B N 1
ATOM 1295 C CA . TRP B 1 73 ? -3.627 -6.207 -5.824 1 97 73 TRP B CA 1
ATOM 1296 C C . TRP B 1 73 ? -4.828 -6.242 -6.762 1 97 73 TRP B C 1
ATOM 1298 O O . TRP B 1 73 ? -4.684 -6.082 -7.977 1 97 73 TRP B O 1
ATOM 1308 N N . VAL B 1 74 ? -6.02 -6.504 -6.105 1 96.62 74 VAL B N 1
ATOM 1309 C CA . VAL B 1 74 ? -7.223 -6.617 -6.926 1 96.62 74 VAL B CA 1
ATOM 1310 C C . VAL B 1 74 ? -8.312 -5.695 -6.375 1 96.62 74 VAL B C 1
ATOM 1312 O O . VAL B 1 74 ? -8.523 -5.633 -5.164 1 96.62 74 VAL B O 1
ATOM 1315 N N . LYS B 1 75 ? -8.93 -4.973 -7.262 1 94.19 75 LYS B N 1
ATOM 1316 C CA . LYS B 1 75 ? -10.156 -4.223 -6.996 1 94.19 75 LYS B CA 1
ATOM 1317 C C . LYS B 1 75 ? -11.312 -4.734 -7.852 1 94.19 75 LYS B C 1
ATOM 1319 O O . LYS B 1 75 ? -11.531 -4.246 -8.961 1 94.19 75 LYS B O 1
ATOM 1324 N N . PRO B 1 76 ? -11.984 -5.578 -7.309 1 90.38 76 PRO B N 1
ATOM 1325 C CA . PRO B 1 76 ? -13.008 -6.238 -8.125 1 90.38 76 PRO B CA 1
ATOM 1326 C C . PRO B 1 76 ? -14.016 -5.254 -8.727 1 90.38 76 PRO B C 1
ATOM 1328 O O . PRO B 1 76 ? -14.461 -5.438 -9.859 1 90.38 76 PRO B O 1
ATOM 1331 N N . TRP B 1 77 ? -14.328 -4.176 -8.094 1 88.44 77 TRP B N 1
ATOM 1332 C CA . TRP B 1 77 ? -15.352 -3.221 -8.5 1 88.44 77 TRP B CA 1
ATOM 1333 C C . TRP B 1 77 ? -14.82 -2.271 -9.57 1 88.44 77 TRP B C 1
ATOM 1335 O O . TRP B 1 77 ? -15.594 -1.599 -10.25 1 88.44 77 TRP B O 1
ATOM 1345 N N . GLU B 1 78 ? -13.555 -2.223 -9.734 1 88.44 78 GLU B N 1
ATOM 1346 C CA . GLU B 1 78 ? -12.938 -1.388 -10.766 1 88.44 78 GLU B CA 1
ATOM 1347 C C . GLU B 1 78 ? -12.328 -2.24 -11.875 1 88.44 78 GLU B C 1
ATOM 1349 O O . GLU B 1 78 ? -11.68 -1.713 -12.781 1 88.44 78 GLU B O 1
ATOM 1354 N N . ASN B 1 79 ? -12.539 -3.619 -11.805 1 90.56 79 ASN B N 1
ATOM 1355 C CA . ASN B 1 79 ? -11.875 -4.527 -12.734 1 90.56 79 ASN B CA 1
ATOM 1356 C C . ASN B 1 79 ? -10.391 -4.215 -12.867 1 90.56 79 ASN B C 1
ATOM 1358 O O . ASN B 1 79 ? -9.867 -4.137 -13.977 1 90.56 79 ASN B O 1
ATOM 1362 N N . PHE B 1 80 ? -9.812 -4 -11.781 1 94.06 80 PHE B N 1
ATOM 1363 C CA . PHE B 1 80 ? -8.406 -3.619 -11.711 1 94.06 80 PHE B CA 1
ATOM 1364 C C . PHE B 1 80 ? -7.582 -4.711 -11.039 1 94.06 80 PHE B C 1
ATOM 1366 O O . PHE B 1 80 ? -8.016 -5.297 -10.039 1 94.06 80 PHE B O 1
ATOM 1373 N N . LYS B 1 81 ? -6.348 -4.988 -11.539 1 96.31 81 LYS B N 1
ATOM 1374 C CA . LYS B 1 81 ? -5.355 -5.84 -10.891 1 96.31 81 LYS B CA 1
ATOM 1375 C C . LYS B 1 81 ? -3.939 -5.344 -11.172 1 96.31 81 LYS B C 1
ATOM 1377 O O . LYS B 1 81 ? -3.668 -4.805 -12.25 1 96.31 81 LYS B O 1
ATOM 1382 N N . GLU B 1 82 ? -3.125 -5.547 -10.18 1 97.5 82 GLU B N 1
ATOM 1383 C CA . GLU B 1 82 ? -1.735 -5.117 -10.297 1 97.5 82 GLU B CA 1
ATOM 1384 C C . GLU B 1 82 ? -0.8 -6.059 -9.547 1 97.5 82 GLU B C 1
ATOM 1386 O O . GLU B 1 82 ? -1.068 -6.426 -8.398 1 97.5 82 GLU B O 1
ATOM 1391 N N . LEU B 1 83 ? 0.281 -6.402 -10.211 1 98.5 83 LEU B N 1
ATOM 1392 C CA . LEU B 1 83 ? 1.318 -7.168 -9.531 1 98.5 83 LEU B CA 1
ATOM 1393 C C . LEU B 1 83 ? 2.18 -6.262 -8.656 1 98.5 83 LEU B C 1
ATOM 1395 O O . LEU B 1 83 ? 2.82 -5.336 -9.164 1 98.5 83 LEU B O 1
ATOM 1399 N N . GLN B 1 84 ? 2.146 -6.48 -7.473 1 97.25 84 GLN B N 1
ATOM 1400 C CA . GLN B 1 84 ? 2.979 -5.684 -6.578 1 97.25 84 GLN B CA 1
ATOM 1401 C C . GLN B 1 84 ? 4.371 -6.289 -6.43 1 97.25 84 GLN B C 1
ATOM 1403 O O . GLN B 1 84 ? 5.367 -5.566 -6.375 1 97.25 84 GLN B O 1
ATOM 1408 N N . GLU B 1 85 ? 4.383 -7.57 -6.34 1 97.19 85 GLU B N 1
ATOM 1409 C CA . GLU B 1 85 ? 5.656 -8.258 -6.121 1 97.19 85 GLU B CA 1
ATOM 1410 C C . GLU B 1 85 ? 5.582 -9.711 -6.574 1 97.19 85 GLU B C 1
ATOM 1412 O O . GLU B 1 85 ? 4.539 -10.352 -6.457 1 97.19 85 GLU B O 1
ATOM 1417 N N . LEU B 1 86 ? 6.625 -10.258 -7.145 1 98 86 LEU B N 1
ATOM 1418 C CA . LEU B 1 86 ? 6.871 -11.68 -7.355 1 98 86 LEU B CA 1
ATOM 1419 C C . LEU B 1 86 ? 8.289 -12.055 -6.953 1 98 86 LEU B C 1
ATOM 1421 O O . LEU B 1 86 ? 9.258 -11.547 -7.531 1 98 86 LEU B O 1
ATOM 1425 N N . LYS B 1 87 ? 8.375 -12.844 -5.984 1 97 87 LYS B N 1
ATOM 1426 C CA . LYS B 1 87 ? 9.711 -13.148 -5.469 1 97 87 LYS B CA 1
ATOM 1427 C C . LYS B 1 87 ? 9.898 -14.656 -5.301 1 97 87 LYS B C 1
ATOM 1429 O O . LYS B 1 87 ? 8.938 -15.383 -5.047 1 97 87 LYS B O 1
ATOM 1434 N N . LEU B 1 88 ? 11.102 -15.047 -5.379 1 96.06 88 LEU B N 1
ATOM 1435 C CA . LEU B 1 88 ? 11.461 -16.438 -5.109 1 96.06 88 LEU B CA 1
ATOM 1436 C C . LEU B 1 88 ? 11.383 -16.734 -3.617 1 96.06 88 LEU B C 1
ATOM 1438 O O . LEU B 1 88 ? 11.828 -15.938 -2.793 1 96.06 88 LEU B O 1
ATOM 1442 N N . VAL B 1 89 ? 10.641 -17.844 -3.357 1 92.56 89 VAL B N 1
ATOM 1443 C CA . VAL B 1 89 ? 10.547 -18.266 -1.963 1 92.56 89 VAL B CA 1
ATOM 1444 C C . VAL B 1 89 ? 11.852 -18.922 -1.53 1 92.56 89 VAL B C 1
ATOM 1446 O O . VAL B 1 89 ? 12.406 -19.75 -2.26 1 92.56 89 VAL B O 1
#